Protein AF-A0A961V3U2-F1 (afdb_monomer)

Solvent-accessible surface area (backbone atoms only — not comparable to full-atom values): 3052 Å² total; per-residue (Å²): 135,82,80,71,77,74,86,64,79,77,84,77,56,64,70,56,52,53,50,50,50,37,24,69,77,61,75,28,59,63,62,20,13,64,76,71,77,49,50,44,67,58,50,52,65,73,65,115

Nearest PDB structures (foldseek):
  5y9s-assembly1_C  TM=9.305E-01  e=2.115E-01  Vibrio vulnificus CMCP6
  7dwo-assembly1_A  TM=9.571E-01  e=2.736E-01  Aliivibrio fischeri ES114
  4x6g-assembly2_E  TM=9.541E-01  e=2.918E-01  Pseudomonas aeruginosa PAO1
  1b9n-assembly1_B  TM=8.878E-01  e=1.768E+00  Escherichia coli
  1b9m-assembly1_B  TM=8.925E-01  e=2.144E+00  Escherichia coli

pLDDT: mean 87.31, std 13.53, range [50.28, 97.94]

Structure (mmCIF, N/CA/C/O backbone):
data_AF-A0A961V3U2-F1
#
_entry.id   AF-A0A961V3U2-F1
#
loop_
_atom_site.group_PDB
_atom_site.id
_atom_site.type_symbol
_atom_site.label_atom_id
_atom_site.label_alt_id
_atom_site.label_comp_id
_atom_site.label_asym_id
_atom_site.label_entity_id
_atom_site.label_seq_id
_atom_site.pdbx_PDB_ins_code
_atom_site.Cartn_x
_atom_site.Cartn_y
_atom_site.Cartn_z
_atom_site.occupancy
_atom_site.B_iso_or_equiv
_atom_site.auth_seq_id
_atom_site.auth_comp_id
_atom_site.auth_asym_id
_atom_site.auth_atom_id
_atom_site.pdbx_PDB_model_num
ATOM 1 N N . MET A 1 1 ? 4.003 35.607 -31.485 1.00 50.28 1 MET A N 1
ATOM 2 C CA . MET A 1 1 ? 2.826 34.755 -31.224 1.00 50.28 1 MET A CA 1
ATOM 3 C C . MET A 1 1 ? 3.323 33.642 -30.317 1.00 50.28 1 MET A C 1
ATOM 5 O O . MET A 1 1 ? 3.742 32.599 -30.794 1.00 50.28 1 MET A O 1
ATOM 9 N N . GLU A 1 2 ? 3.467 33.971 -29.033 1.00 57.03 2 GLU A N 1
ATOM 10 C CA . GLU A 1 2 ? 4.049 33.101 -28.006 1.00 57.03 2 GLU A CA 1
ATOM 11 C C . GLU A 1 2 ? 3.036 31.993 -27.706 1.00 57.03 2 GLU A C 1
ATOM 13 O O . GLU A 1 2 ? 1.918 32.274 -27.268 1.00 57.03 2 GLU A O 1
ATOM 18 N N . ASN A 1 3 ? 3.382 30.745 -28.006 1.00 61.03 3 ASN A N 1
ATOM 19 C CA . ASN A 1 3 ? 2.514 29.606 -27.751 1.00 61.03 3 ASN A CA 1
ATOM 20 C C . ASN A 1 3 ? 2.557 29.315 -26.243 1.00 61.03 3 ASN A C 1
ATOM 22 O O . ASN A 1 3 ? 3.443 28.615 -25.756 1.00 61.03 3 ASN A O 1
ATOM 26 N N . MET A 1 4 ? 1.647 29.933 -25.490 1.00 61.91 4 MET A N 1
ATOM 27 C CA . MET A 1 4 ? 1.511 29.728 -24.050 1.00 61.91 4 MET A CA 1
ATOM 28 C C . MET A 1 4 ? 1.266 28.232 -23.802 1.00 61.91 4 MET A C 1
ATOM 30 O O . MET A 1 4 ? 0.314 27.694 -24.376 1.00 61.91 4 MET A O 1
ATOM 34 N N . PRO A 1 5 ? 2.089 27.527 -23.000 1.00 62.41 5 PRO A N 1
ATOM 35 C CA . PRO A 1 5 ? 1.825 26.129 -22.714 1.00 62.41 5 PRO A CA 1
ATOM 36 C C . PRO A 1 5 ? 0.470 26.072 -22.017 1.00 62.41 5 PRO A C 1
ATOM 38 O O . PRO A 1 5 ? 0.306 26.613 -20.920 1.00 62.41 5 PRO A O 1
ATOM 41 N N . ALA A 1 6 ? -0.519 25.465 -22.680 1.00 63.94 6 ALA A N 1
ATOM 42 C CA . ALA A 1 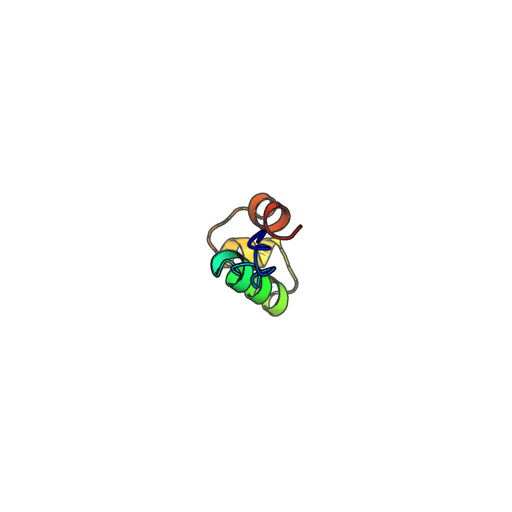6 ? -1.766 25.104 -22.036 1.00 63.94 6 ALA A CA 1
ATOM 43 C C . ALA A 1 6 ? -1.372 24.404 -20.738 1.00 63.94 6 ALA A C 1
ATOM 45 O O . ALA A 1 6 ? -0.590 23.451 -20.766 1.00 63.94 6 ALA A O 1
ATOM 46 N N . LYS A 1 7 ? -1.815 24.949 -19.603 1.00 64.81 7 LYS A N 1
ATOM 47 C CA . LYS A 1 7 ? -1.530 24.423 -18.270 1.00 64.81 7 LYS A CA 1
ATOM 48 C C . LYS A 1 7 ? -2.257 23.079 -18.173 1.00 64.81 7 LYS A C 1
ATOM 50 O O . LYS A 1 7 ? -3.389 23.011 -17.708 1.00 64.81 7 LYS A O 1
ATOM 55 N N . GLY A 1 8 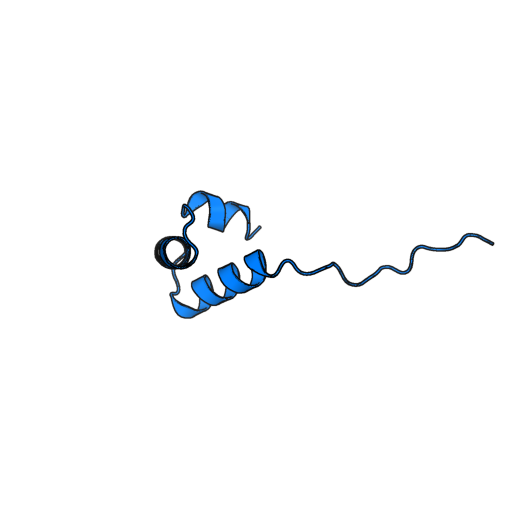? -1.662 22.060 -18.787 1.00 67.88 8 GLY A N 1
ATOM 56 C CA . GLY A 1 8 ? -2.241 20.743 -18.972 1.00 67.88 8 GLY A CA 1
ATOM 57 C C . GLY A 1 8 ? -2.533 20.132 -17.616 1.00 67.88 8 GLY A C 1
ATOM 58 O O . GLY A 1 8 ? -1.820 20.391 -16.644 1.00 67.88 8 GLY A O 1
ATOM 59 N N . VAL A 1 9 ? -3.607 19.351 -17.548 1.00 70.94 9 VAL A N 1
ATOM 60 C CA . VAL A 1 9 ? -3.945 18.594 -16.344 1.00 70.94 9 VAL A CA 1
ATOM 61 C C . VAL A 1 9 ? -2.711 17.770 -15.960 1.00 70.94 9 VAL A C 1
ATOM 63 O O . VAL A 1 9 ? -2.171 17.084 -16.834 1.00 70.94 9 VAL A O 1
ATOM 66 N N . PRO A 1 10 ? -2.225 17.849 -14.708 1.00 73.06 10 PRO A N 1
ATOM 67 C CA . PRO A 1 10 ? -1.102 17.0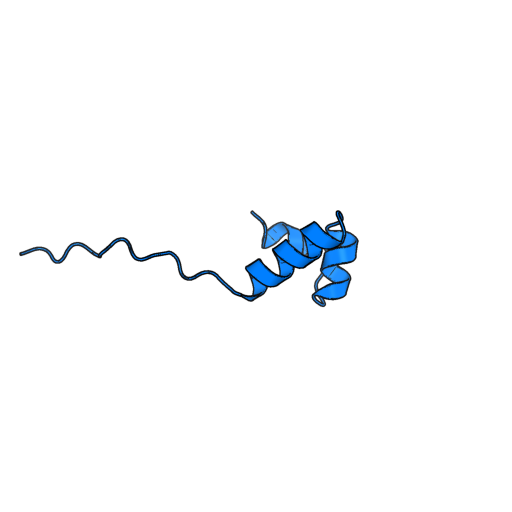34 -14.275 1.00 73.06 10 PRO A CA 1
ATOM 68 C C . PRO A 1 10 ? -1.420 15.568 -14.551 1.00 73.06 10 PRO A C 1
ATOM 70 O O . PRO A 1 10 ? -2.497 15.090 -14.188 1.00 73.06 10 PRO A O 1
ATOM 73 N N . LEU A 1 11 ? -0.502 14.871 -15.218 1.00 78.94 11 LEU A N 1
ATOM 74 C CA . LEU A 1 11 ? -0.654 13.442 -15.442 1.00 78.94 11 LEU A CA 1
ATOM 75 C C . LEU A 1 11 ? -0.659 12.762 -14.067 1.00 78.94 11 LEU A C 1
ATOM 77 O O . LEU A 1 11 ? 0.322 12.846 -13.328 1.00 78.94 11 LEU A O 1
ATOM 81 N N . LEU A 1 12 ? -1.785 12.154 -13.702 1.00 83.19 12 LEU A N 1
ATOM 82 C CA . LEU A 1 12 ? -1.938 11.496 -12.413 1.00 83.19 12 LEU A CA 1
ATOM 83 C C . LEU A 1 12 ? -1.318 10.099 -12.489 1.00 83.19 12 LEU A C 1
ATOM 85 O O . LEU A 1 12 ? -1.741 9.274 -13.300 1.00 83.19 12 LEU A O 1
ATOM 89 N N . ASP A 1 13 ? -0.319 9.838 -11.651 1.00 88.81 13 ASP A N 1
ATOM 90 C CA . ASP A 1 13 ? 0.336 8.533 -11.582 1.00 88.81 13 ASP A CA 1
ATOM 91 C C . ASP A 1 13 ? -0.602 7.498 -10.937 1.00 88.81 13 ASP A C 1
ATOM 93 O O . ASP A 1 13 ? -1.043 7.649 -9.793 1.00 88.81 13 ASP A O 1
ATOM 97 N N . LEU A 1 14 ? -0.909 6.429 -11.677 1.00 90.81 14 LEU A N 1
ATOM 98 C CA . LEU A 1 14 ? -1.786 5.352 -11.220 1.00 90.81 14 LEU A CA 1
ATOM 99 C C . LEU A 1 14 ? -1.247 4.637 -9.980 1.00 90.81 14 LEU A C 1
ATOM 101 O O . LEU A 1 14 ? -2.044 4.174 -9.163 1.00 90.81 14 LEU A O 1
ATOM 105 N N . ASP A 1 15 ? 0.071 4.558 -9.807 1.00 90.81 15 ASP A N 1
ATOM 106 C CA . ASP A 1 15 ? 0.656 3.926 -8.627 1.00 90.81 15 ASP A CA 1
ATOM 107 C C . ASP A 1 15 ? 0.418 4.777 -7.373 1.00 90.81 15 ASP A C 1
ATOM 109 O O . ASP A 1 15 ? 0.150 4.234 -6.295 1.00 90.81 15 ASP A O 1
ATOM 113 N N . ILE A 1 16 ? 0.405 6.106 -7.516 1.00 92.12 16 ILE A N 1
ATOM 114 C CA . ILE A 1 16 ? 0.028 7.029 -6.436 1.00 92.12 16 ILE A CA 1
ATOM 115 C C . ILE A 1 16 ? -1.458 6.869 -6.105 1.00 92.12 16 ILE A C 1
ATOM 117 O O . ILE A 1 16 ? -1.814 6.763 -4.931 1.00 92.12 16 ILE A O 1
ATOM 121 N N . VAL A 1 17 ? -2.329 6.772 -7.115 1.00 94.38 17 VAL A N 1
ATOM 122 C CA . VAL A 1 17 ? -3.776 6.579 -6.907 1.00 94.38 17 VAL A CA 1
ATOM 123 C C . VAL A 1 17 ? -4.068 5.265 -6.188 1.00 94.38 17 VAL A C 1
ATOM 125 O O . VAL A 1 17 ? -4.818 5.251 -5.214 1.00 94.38 17 VAL A O 1
ATOM 128 N N . ARG A 1 18 ? -3.450 4.161 -6.617 1.00 94.56 18 ARG A N 1
ATOM 129 C CA . ARG A 1 18 ? -3.589 2.854 -5.955 1.00 94.56 18 ARG A CA 1
ATOM 130 C C . ARG A 1 18 ? -3.139 2.911 -4.502 1.00 94.56 18 ARG A C 1
ATOM 132 O O . ARG A 1 18 ? -3.820 2.387 -3.625 1.00 94.56 18 ARG A O 1
ATOM 139 N N . THR A 1 19 ? -2.018 3.580 -4.249 1.00 95.44 19 THR A N 1
ATOM 140 C CA . THR A 1 19 ? -1.479 3.764 -2.899 1.00 95.44 19 THR A CA 1
ATOM 141 C C . THR A 1 19 ? -2.425 4.591 -2.025 1.00 95.44 19 THR A C 1
ATOM 143 O O . THR A 1 19 ? -2.679 4.224 -0.881 1.00 95.44 19 THR A O 1
ATOM 146 N N . PHE A 1 20 ? -3.006 5.665 -2.565 1.00 95.69 20 PHE A N 1
ATOM 147 C CA . PHE A 1 20 ? -4.000 6.477 -1.866 1.00 95.69 20 PHE A CA 1
ATOM 148 C C . PHE A 1 20 ? -5.249 5.668 -1.490 1.00 95.69 20 PHE A C 1
ATOM 150 O O . PHE A 1 20 ? -5.674 5.698 -0.335 1.00 95.69 20 PHE A O 1
ATOM 157 N N . VAL A 1 21 ? -5.800 4.897 -2.433 1.00 96.62 21 VAL A N 1
ATOM 158 C CA . VAL A 1 21 ? -6.964 4.033 -2.179 1.00 96.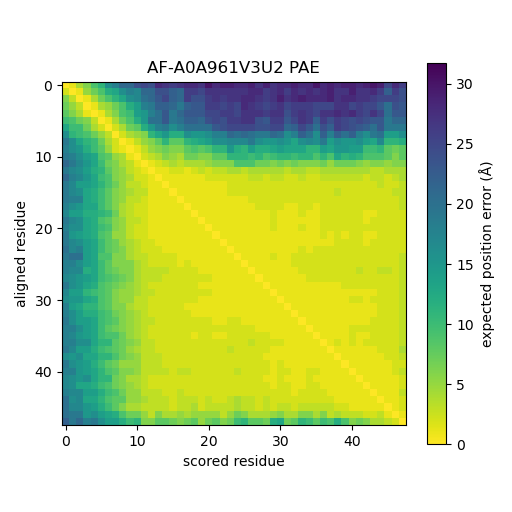62 21 VAL A CA 1
ATOM 159 C C . VAL A 1 21 ? -6.642 2.990 -1.105 1.00 96.62 21 VAL A C 1
ATOM 161 O O . VAL A 1 21 ? -7.392 2.859 -0.143 1.00 96.62 21 VAL A O 1
ATOM 164 N N . ALA A 1 22 ? -5.479 2.340 -1.188 1.00 97.25 22 ALA A N 1
ATOM 165 C CA . ALA A 1 22 ? -5.026 1.375 -0.189 1.00 97.25 22 ALA A CA 1
ATOM 166 C C . ALA A 1 22 ? -4.929 1.976 1.229 1.00 97.25 22 ALA A C 1
ATOM 168 O O . ALA A 1 22 ? -5.253 1.314 2.220 1.00 97.25 22 ALA A O 1
ATOM 169 N N . ILE A 1 23 ? -4.493 3.235 1.355 1.00 97.19 23 ILE A N 1
ATOM 170 C CA . ILE A 1 23 ? -4.475 3.952 2.640 1.00 97.19 23 ILE A CA 1
ATOM 171 C C . ILE A 1 23 ? -5.899 4.231 3.117 1.00 97.19 23 ILE A C 1
ATOM 173 O O . ILE A 1 23 ? -6.187 3.998 4.288 1.00 97.19 23 ILE A O 1
ATOM 177 N N . ALA A 1 24 ? -6.784 4.702 2.237 1.00 97.31 24 ALA A N 1
ATOM 178 C CA . ALA A 1 24 ? -8.167 5.018 2.586 1.00 97.31 24 ALA A CA 1
ATOM 179 C C . ALA A 1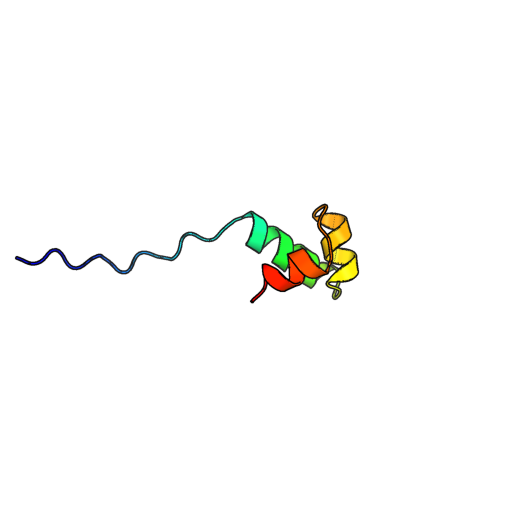 24 ? -8.946 3.780 3.066 1.00 97.31 24 ALA A C 1
ATOM 181 O O . ALA A 1 24 ? -9.678 3.858 4.048 1.00 97.31 24 ALA A O 1
ATOM 182 N N . GLU A 1 25 ? -8.741 2.630 2.424 1.00 97.94 25 GLU A N 1
ATOM 183 C CA . GLU A 1 25 ? -9.380 1.362 2.797 1.00 97.94 25 GLU A CA 1
ATOM 184 C C . GLU A 1 25 ? -8.860 0.809 4.129 1.00 97.94 25 GLU A C 1
ATOM 186 O O . GLU A 1 25 ? -9.619 0.253 4.922 1.00 97.94 25 GLU A O 1
ATOM 191 N N . THR A 1 26 ? -7.558 0.951 4.393 1.00 97.31 26 THR A N 1
ATOM 192 C CA . THR A 1 26 ? -6.926 0.362 5.586 1.00 97.31 26 THR A CA 1
ATOM 193 C C . THR A 1 26 ? -6.843 1.304 6.783 1.00 97.31 26 THR A C 1
ATOM 195 O O . THR A 1 26 ? -6.600 0.841 7.901 1.00 97.31 26 THR A O 1
ATOM 198 N N . GLY A 1 27 ? -6.957 2.616 6.563 1.00 96.75 27 GLY A N 1
ATOM 199 C CA . GLY A 1 27 ? -6.691 3.659 7.553 1.00 96.75 27 GLY A CA 1
ATOM 200 C C . GLY A 1 27 ? -5.246 3.678 8.075 1.00 96.75 27 GLY A C 1
ATOM 201 O O . GLY A 1 27 ? -4.987 4.255 9.129 1.00 96.75 27 GLY A O 1
ATOM 202 N N . SER A 1 28 ? -4.297 3.005 7.409 1.00 96.12 28 SER A N 1
ATOM 203 C CA . SER A 1 28 ? -2.939 2.811 7.928 1.00 96.12 28 SER A CA 1
ATOM 204 C C . SER A 1 28 ? -1.887 2.745 6.824 1.00 96.12 28 SER A C 1
ATOM 206 O O . SER A 1 28 ? -1.900 1.845 5.989 1.00 96.12 28 SER A O 1
ATOM 208 N N . PHE A 1 29 ? -0.887 3.627 6.900 1.00 95.31 29 PHE A N 1
ATOM 209 C CA . PHE A 1 29 ? 0.273 3.627 6.000 1.00 95.31 29 PHE A CA 1
ATOM 210 C C . PHE A 1 29 ? 1.038 2.299 6.023 1.00 95.31 29 PHE A C 1
ATOM 212 O O . PHE A 1 29 ? 1.455 1.801 4.980 1.00 95.31 29 PHE A O 1
ATOM 219 N N . THR A 1 30 ? 1.191 1.689 7.201 1.00 97.25 30 THR A N 1
ATOM 220 C CA . THR A 1 30 ? 1.904 0.414 7.344 1.00 97.25 30 THR A CA 1
ATOM 221 C C . THR A 1 30 ? 1.159 -0.733 6.668 1.00 97.25 30 THR A C 1
ATOM 223 O O . THR A 1 30 ? 1.777 -1.536 5.974 1.00 97.25 30 THR A O 1
ATOM 226 N N . ARG A 1 31 ? -0.169 -0.808 6.837 1.00 97.88 31 ARG A N 1
ATOM 227 C CA . ARG A 1 31 ? -0.984 -1.855 6.201 1.00 97.88 31 ARG A CA 1
ATOM 228 C C . ARG A 1 31 ? -1.094 -1.638 4.694 1.00 97.88 31 ARG A C 1
ATOM 230 O O . ARG A 1 31 ? -0.916 -2.590 3.943 1.00 97.88 31 ARG A O 1
ATOM 237 N N . ALA A 1 32 ? -1.293 -0.397 4.251 1.00 97.44 32 ALA A N 1
ATOM 238 C CA . ALA A 1 32 ? -1.324 -0.049 2.834 1.00 97.44 32 ALA A CA 1
ATOM 239 C C . ALA A 1 32 ? -0.022 -0.427 2.11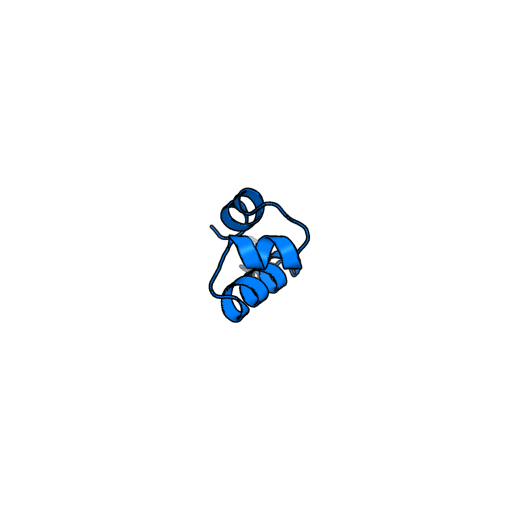3 1.00 97.44 32 ALA A C 1
ATOM 241 O O . ALA A 1 32 ? -0.069 -1.013 1.036 1.00 97.44 32 ALA A O 1
ATOM 242 N N . ALA A 1 33 ? 1.135 -0.173 2.735 1.00 97.00 33 ALA A N 1
ATOM 243 C CA . ALA A 1 33 ? 2.440 -0.516 2.174 1.00 97.00 33 ALA A CA 1
ATOM 244 C C . ALA A 1 33 ? 2.599 -2.019 1.891 1.00 97.00 33 ALA A C 1
ATOM 246 O O . ALA A 1 33 ? 3.148 -2.390 0.853 1.00 97.00 33 ALA A O 1
ATOM 247 N N . ALA A 1 34 ? 2.047 -2.880 2.754 1.00 97.44 34 ALA A N 1
ATOM 248 C CA . ALA A 1 34 ? 2.025 -4.321 2.516 1.00 97.44 34 ALA A CA 1
ATOM 249 C C . ALA A 1 34 ? 1.168 -4.702 1.293 1.00 97.44 34 ALA A C 1
ATOM 251 O O . ALA A 1 34 ? 1.550 -5.604 0.552 1.00 97.44 34 ALA A O 1
ATOM 252 N N . MET A 1 35 ? 0.055 -4.000 1.043 1.00 96.38 35 MET A N 1
ATOM 253 C CA . MET A 1 35 ? -0.835 -4.274 -0.098 1.00 96.38 35 MET A CA 1
ATOM 254 C C . MET A 1 35 ? -0.241 -3.841 -1.443 1.00 96.38 35 MET A C 1
ATOM 256 O O . MET A 1 35 ? -0.516 -4.467 -2.462 1.00 96.38 35 MET A O 1
ATOM 260 N N . VAL A 1 36 ? 0.584 -2.789 -1.453 1.00 94.75 36 VAL A N 1
ATOM 261 C CA . VAL A 1 36 ? 1.238 -2.272 -2.671 1.00 94.75 36 VAL A CA 1
ATOM 262 C C . VAL A 1 36 ? 2.698 -2.718 -2.816 1.00 94.75 36 VAL A C 1
ATOM 264 O O . VAL A 1 36 ? 3.420 -2.194 -3.661 1.00 94.75 36 VAL A O 1
ATOM 267 N N . PHE A 1 37 ? 3.145 -3.684 -2.005 1.00 96.12 37 PHE A N 1
ATOM 268 C CA . PHE A 1 37 ? 4.506 -4.241 -2.024 1.00 96.12 37 PHE A CA 1
ATOM 269 C C . PHE A 1 37 ? 5.613 -3.1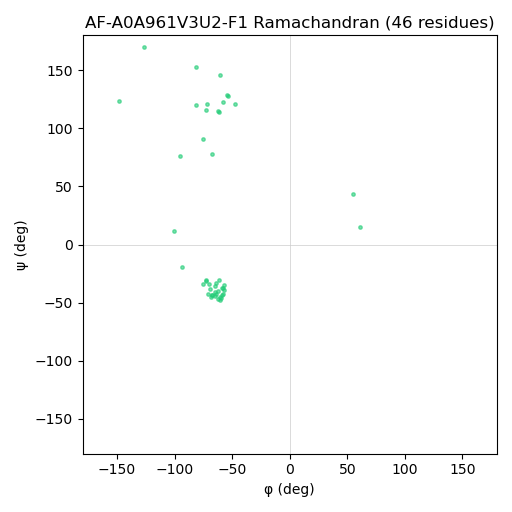79 -1.884 1.00 96.12 37 PHE A C 1
ATOM 271 O O . PHE A 1 37 ? 6.629 -3.197 -2.583 1.00 96.12 37 PHE A O 1
ATOM 278 N N . ARG A 1 38 ? 5.423 -2.228 -0.962 1.00 95.38 38 ARG A N 1
ATOM 279 C CA . ARG A 1 38 ? 6.378 -1.154 -0.643 1.00 95.38 38 ARG A CA 1
ATOM 280 C C . ARG A 1 38 ? 6.686 -1.112 0.852 1.00 95.38 38 ARG A C 1
ATOM 282 O O . ARG A 1 38 ? 6.036 -1.761 1.665 1.00 95.38 38 ARG A O 1
ATOM 289 N N . THR A 1 39 ? 7.686 -0.318 1.230 1.00 97.62 39 THR A N 1
ATOM 290 C CA . THR A 1 39 ? 7.920 0.022 2.638 1.00 97.62 39 THR A CA 1
ATOM 291 C C . THR A 1 39 ? 6.986 1.162 3.073 1.00 97.62 39 THR A C 1
ATOM 293 O O . THR A 1 39 ? 6.634 2.009 2.246 1.00 97.62 39 THR A O 1
ATOM 296 N N . PRO A 1 40 ? 6.621 1.260 4.367 1.00 95.69 40 PRO A N 1
ATOM 297 C CA . PRO A 1 40 ? 5.817 2.379 4.869 1.00 95.69 40 PRO A CA 1
ATOM 298 C C . PRO A 1 40 ? 6.461 3.749 4.606 1.00 95.69 40 PRO A C 1
ATOM 300 O O . PRO A 1 40 ? 5.767 4.716 4.299 1.00 95.69 40 PRO A O 1
ATOM 303 N N . SER A 1 41 ? 7.797 3.825 4.659 1.00 96.44 41 SER A N 1
ATOM 304 C CA . SER A 1 41 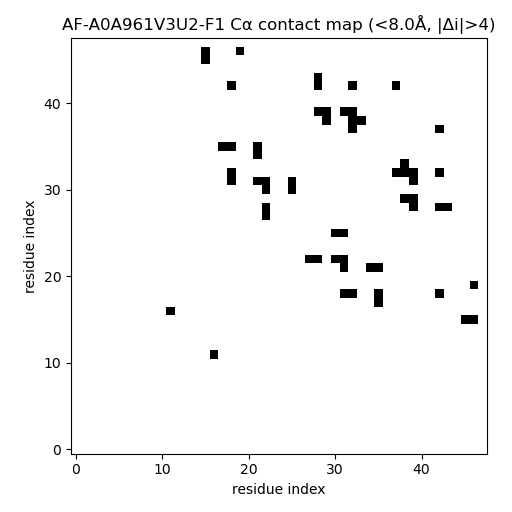? 8.548 5.037 4.321 1.00 96.44 41 SER A CA 1
ATOM 305 C C . SER A 1 41 ? 8.413 5.426 2.847 1.00 96.44 41 SER A C 1
ATOM 307 O O . SER A 1 41 ? 8.226 6.603 2.558 1.00 96.44 41 SER A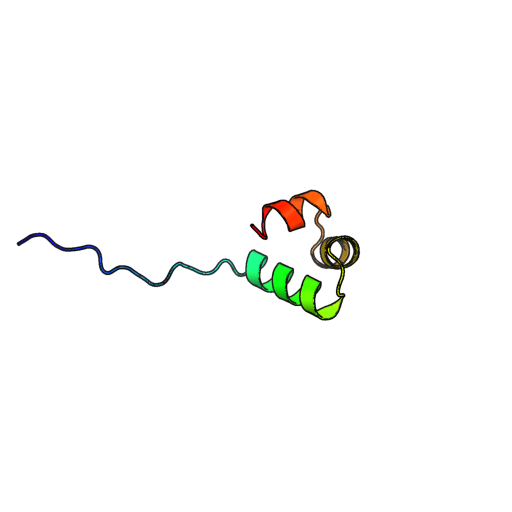 O 1
ATOM 309 N N . ALA A 1 42 ? 8.445 4.464 1.917 1.00 94.50 42 ALA A N 1
ATOM 310 C CA . ALA A 1 42 ? 8.261 4.735 0.492 1.00 94.50 42 ALA A CA 1
ATOM 311 C C . ALA A 1 42 ? 6.849 5.263 0.201 1.00 94.50 42 ALA A C 1
ATOM 313 O O . ALA A 1 42 ? 6.707 6.271 -0.486 1.00 94.50 42 ALA A O 1
ATOM 314 N N . VAL A 1 43 ? 5.825 4.647 0.798 1.00 94.56 43 VAL A N 1
ATOM 315 C CA . VAL A 1 43 ? 4.434 5.115 0.697 1.00 94.56 43 VAL A CA 1
ATOM 316 C C . VAL A 1 43 ? 4.282 6.540 1.241 1.00 94.56 43 VAL A C 1
ATOM 318 O O . VAL A 1 43 ? 3.695 7.392 0.579 1.00 94.56 43 VAL A O 1
ATOM 321 N N . SER A 1 44 ? 4.858 6.838 2.411 1.00 93.44 44 SER A N 1
ATOM 322 C CA . SER A 1 44 ? 4.829 8.194 2.976 1.00 93.44 44 SER A CA 1
ATOM 323 C C . SER A 1 44 ? 5.572 9.212 2.106 1.00 93.44 44 SER A C 1
ATOM 325 O O . SER A 1 44 ? 5.173 10.368 2.056 1.00 93.44 44 SER A O 1
ATOM 327 N N . MET A 1 45 ? 6.643 8.809 1.419 1.00 93.88 45 MET A N 1
ATOM 328 C CA . MET A 1 45 ? 7.369 9.697 0.506 1.00 93.88 45 MET A CA 1
ATOM 329 C C . MET A 1 45 ? 6.602 9.982 -0.788 1.00 93.88 45 MET A C 1
ATOM 331 O O . MET A 1 45 ? 6.781 11.061 -1.348 1.00 93.88 45 MET A O 1
ATOM 335 N N . GLN A 1 46 ? 5.793 9.030 -1.262 1.00 88.69 46 GLN A N 1
ATOM 336 C CA . GLN A 1 46 ? 4.948 9.180 -2.452 1.00 88.69 46 GLN A CA 1
ATOM 337 C C . GLN A 1 46 ? 3.717 10.054 -2.187 1.00 88.69 46 GLN A C 1
ATOM 339 O O . GLN A 1 46 ? 3.290 10.787 -3.074 1.00 88.69 46 GLN A O 1
ATOM 344 N N . ILE A 1 47 ? 3.162 9.985 -0.974 1.00 82.69 47 ILE A N 1
ATOM 345 C CA . ILE A 1 47 ? 2.034 10.803 -0.520 1.00 82.69 47 ILE A CA 1
ATOM 346 C C . ILE A 1 47 ? 2.598 12.020 0.233 1.00 82.69 47 ILE A C 1
ATOM 348 O O . ILE A 1 47 ? 2.625 12.047 1.463 1.00 82.69 47 ILE A O 1
ATOM 352 N N . LYS A 1 48 ? 3.119 12.997 -0.513 1.00 74.00 48 LYS A N 1
ATOM 353 C CA . LYS A 1 48 ? 3.499 14.326 -0.007 1.00 74.00 48 LYS A CA 1
ATOM 354 C C . LYS A 1 48 ? 2.500 15.382 -0.446 1.00 74.00 48 LYS A C 1
ATOM 356 O O . LYS A 1 48 ? 1.943 15.225 -1.553 1.00 74.00 48 LYS A O 1
#

Sequence (48 aa):
MENMPAKGVPLLDLDIVRTFVAIAETGSFTRAAAMVFRTPSAVSMQIK

Mean predicted aligned error: 7.09 Å

Foldseek 3Di:
DDPPPPPDDPDDDVLLVQLVVLCVVVVDLCRSCVVSVHHSVVSVVSVD

Secondary structure (DSSP, 8-state):
-------PPP---HHHHHHHHHHHHHS-HHHHHHHTTS-HHHHHHH--

Radius of gyration: 15.28 Å; Cα contacts (8 Å, |Δi|>4): 30; chains: 1; bounding box: 18×39×39 Å